Protein AF-A0A9D9VAK8-F1 (afdb_monomer_lite)

Radius of gyration: 21.89 Å; chains: 1; bounding box: 46×36×80 Å

Sequence (155 aa):
MSRNLLEEEAKRNQALAIEEEEAKQRRSVVSPNAGLDTLVQCNSPEEQNDIVLAYNNFFGGKPGYIIPTVNQDGSVSLSFPEKGDAEDFSEDQAKKGQRFMLIDEKTETVMAYSNGHGTLYHVDGSEFQKADTLKRSSISKNDFVLPEPRSKLGM

pLDDT: mean 83.43, std 15.15, range [36.09, 96.62]

Secondary structure (DSSP, 8-state):
--HHHHHHHHHHHHHHHHHHHHHHHHHT---TTTTEEEEEEESSHHHHHHHHHHHHHHHTTSTT----EE-TTSEEEEEE-STTHHHHHHHHHHHTT-EEEEEETTTTEEEEEEESSS--EETTSPBPPTT------S-BTTTPPPPPP------

Foldseek 3Di:
DCPVVVVVVVVVVVVVVVVVVVVVVVVPPPDVCAFFKKKKAAPDPVLLVVLQVLLCVLCPPPPPADRWDQDPVRIIIGTHRGACSVVVSQLVCLLVQGWIFIARPVVQATQWTHQRPNFIAGLVRHTDDSPDHGDGDPHHPVRRDRDHPPPPPDD

Structure (mmCIF, N/CA/C/O backbone):
data_AF-A0A9D9VAK8-F1
#
_entry.id   AF-A0A9D9VAK8-F1
#
loop_
_atom_site.group_PDB
_atom_site.id
_atom_site.type_symbol
_atom_site.label_atom_id
_atom_site.label_alt_id
_atom_site.label_comp_id
_atom_site.label_asym_id
_atom_site.label_entity_id
_atom_site.label_seq_id
_atom_site.pdbx_PDB_ins_code
_atom_site.Cartn_x
_atom_site.Cartn_y
_atom_site.Cartn_z
_atom_site.occupancy
_atom_site.B_iso_or_equiv
_atom_site.auth_seq_id
_atom_site.auth_comp_id
_atom_site.auth_asym_id
_atom_site.auth_atom_id
_atom_site.pdbx_PDB_model_num
ATOM 1 N N . MET A 1 1 ? -29.906 -18.480 55.968 1.00 55.97 1 MET A N 1
ATOM 2 C CA . MET A 1 1 ? -30.039 -17.598 54.787 1.00 55.97 1 MET A CA 1
ATO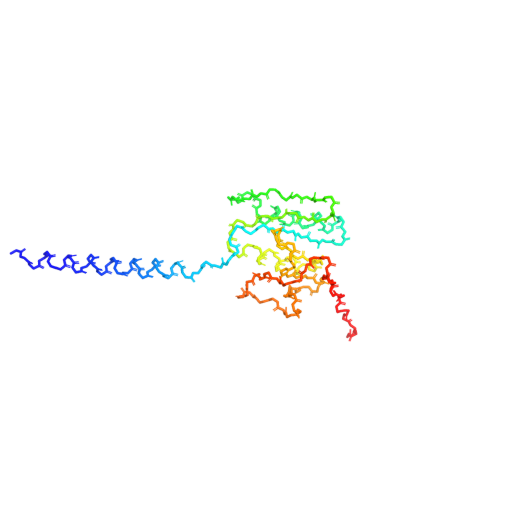M 3 C C . MET A 1 1 ? -28.734 -17.470 53.982 1.00 55.97 1 MET A C 1
ATOM 5 O O . MET A 1 1 ? -28.623 -16.572 53.166 1.00 55.97 1 MET A O 1
ATOM 9 N N . SER A 1 2 ? -27.767 -18.388 54.136 1.00 59.00 2 SER A N 1
ATOM 10 C CA . SER A 1 2 ? -26.397 -18.193 53.617 1.00 59.00 2 SER A CA 1
ATOM 11 C C . SER A 1 2 ? -26.055 -18.981 52.344 1.00 59.00 2 SER A C 1
ATOM 13 O O . SER A 1 2 ? -24.951 -18.846 51.837 1.00 59.00 2 SER A O 1
ATOM 15 N N . ARG A 1 3 ? -26.970 -19.814 51.822 1.00 56.19 3 ARG A N 1
ATOM 16 C CA . ARG A 1 3 ? -26.728 -20.595 50.591 1.00 56.19 3 ARG A CA 1
ATOM 17 C C . ARG A 1 3 ? -26.899 -19.769 49.311 1.00 56.19 3 ARG A C 1
ATOM 19 O O . ARG A 1 3 ? -26.106 -19.938 48.399 1.00 56.19 3 ARG A O 1
ATOM 26 N N . ASN A 1 4 ? -27.848 -18.829 49.284 1.00 59.47 4 ASN A N 1
ATOM 27 C CA . ASN A 1 4 ? -28.070 -17.972 48.110 1.00 59.47 4 ASN A CA 1
ATOM 28 C C . ASN A 1 4 ? -26.912 -16.997 47.852 1.00 59.47 4 ASN A C 1
ATOM 30 O O . ASN A 1 4 ? -26.611 -16.726 46.697 1.00 59.47 4 ASN A O 1
ATOM 34 N N . LEU A 1 5 ? -26.241 -16.510 48.905 1.00 60.38 5 LEU A N 1
ATOM 35 C CA . LEU A 1 5 ? -25.110 -15.588 48.747 1.00 60.38 5 LEU A CA 1
ATOM 36 C C . LEU A 1 5 ? -23.899 -16.270 48.093 1.00 60.38 5 LEU A C 1
ATOM 38 O O . LEU A 1 5 ? -23.299 -15.708 47.184 1.00 60.38 5 LEU A O 1
ATOM 42 N N . LEU A 1 6 ? -23.583 -17.501 48.516 1.00 65.88 6 LEU A N 1
ATOM 43 C CA . LEU A 1 6 ? -22.458 -18.258 47.958 1.00 65.88 6 LEU A CA 1
ATOM 44 C C . LEU A 1 6 ? -22.673 -18.609 46.479 1.00 65.88 6 LEU A C 1
ATOM 46 O O . LEU A 1 6 ? -21.725 -18.630 45.698 1.00 65.88 6 LEU A O 1
ATOM 50 N N . GLU A 1 7 ? -23.916 -18.897 46.095 1.00 69.50 7 GLU A N 1
ATOM 51 C CA . GLU A 1 7 ? -24.250 -19.250 44.715 1.00 69.50 7 GLU A CA 1
ATOM 52 C C . GLU A 1 7 ? -24.210 -18.031 43.778 1.00 69.50 7 GLU A C 1
ATOM 54 O O . GLU A 1 7 ? -23.815 -18.157 42.618 1.00 69.50 7 GLU A O 1
ATOM 59 N N . GLU A 1 8 ? -24.573 -16.843 44.274 1.00 71.00 8 GLU A N 1
ATOM 60 C CA . GLU A 1 8 ? -24.422 -15.591 43.524 1.00 71.00 8 GLU A CA 1
ATOM 61 C C . GLU A 1 8 ? -22.955 -15.173 43.361 1.00 71.00 8 GLU A C 1
ATOM 63 O O . GLU A 1 8 ? -22.568 -14.745 42.272 1.00 71.00 8 GLU A O 1
ATOM 68 N N . GLU A 1 9 ? -22.119 -15.333 44.392 1.00 76.12 9 GLU A N 1
ATOM 69 C CA . GLU A 1 9 ? -20.680 -15.050 44.282 1.00 76.12 9 GLU A CA 1
ATOM 70 C C . GLU A 1 9 ? -19.987 -15.989 43.291 1.00 76.12 9 GLU A C 1
ATOM 72 O O . GLU A 1 9 ? -19.176 -15.539 42.480 1.00 76.12 9 GLU A O 1
ATOM 77 N N . ALA A 1 10 ? -20.352 -17.274 43.282 1.00 75.44 10 ALA A N 1
ATOM 78 C CA . ALA A 1 10 ? -19.818 -18.229 42.315 1.00 75.44 10 ALA A CA 1
ATOM 79 C C . ALA A 1 10 ? -20.176 -17.842 40.869 1.00 75.44 10 ALA A C 1
ATOM 81 O O . ALA A 1 10 ? -19.307 -17.861 39.998 1.00 75.44 10 ALA A O 1
ATOM 82 N N . LYS A 1 11 ? -21.424 -17.420 40.618 1.00 77.62 11 LYS A N 1
ATOM 83 C CA . LYS A 1 11 ? -21.872 -16.974 39.286 1.00 77.62 11 LYS A CA 1
ATOM 84 C C . LYS A 1 11 ? -21.172 -15.689 38.842 1.00 77.62 11 LYS A C 1
ATOM 86 O O . LYS A 1 11 ? -20.787 -15.588 37.680 1.00 77.62 11 LYS A O 1
ATOM 91 N N . ARG A 1 12 ? -20.949 -14.735 39.754 1.00 73.12 12 ARG A N 1
ATOM 92 C CA . ARG A 1 12 ? -20.195 -13.504 39.454 1.00 73.12 12 ARG A CA 1
ATOM 93 C C . ARG A 1 12 ? -18.735 -13.786 39.125 1.00 73.12 12 ARG A C 1
ATOM 95 O O . ARG A 1 12 ? -18.234 -13.261 38.137 1.00 73.12 12 ARG A O 1
ATOM 102 N N . ASN A 1 13 ? -18.075 -14.645 39.897 1.00 73.62 13 ASN A N 1
ATOM 103 C CA . ASN A 1 13 ? -16.678 -15.002 39.648 1.00 73.62 13 ASN A CA 1
ATOM 104 C C . ASN A 1 13 ? -16.510 -15.770 38.330 1.00 73.62 13 ASN A C 1
ATOM 106 O O . ASN A 1 13 ? -15.518 -15.585 37.632 1.00 73.62 13 ASN A O 1
ATOM 110 N N . GLN A 1 14 ? -17.496 -16.588 37.958 1.00 72.88 14 GLN A N 1
ATOM 111 C CA . GLN A 1 14 ? -17.490 -17.303 36.684 1.00 72.88 14 GLN A CA 1
ATOM 112 C C . GLN A 1 14 ? -17.736 -16.362 35.493 1.00 72.88 14 GLN A C 1
ATOM 114 O O . GLN A 1 14 ? -17.060 -16.492 34.478 1.00 72.88 14 GLN A O 1
ATOM 119 N N . ALA A 1 15 ? -18.630 -15.375 35.627 1.00 74.50 15 ALA A N 1
ATOM 120 C CA . ALA A 1 15 ? -18.843 -14.343 34.608 1.00 74.50 15 ALA A CA 1
ATOM 121 C C . ALA A 1 15 ? -17.604 -13.451 34.410 1.00 74.50 15 ALA A C 1
ATOM 123 O O . ALA A 1 15 ? -17.218 -13.198 33.274 1.00 74.50 15 ALA A O 1
ATOM 124 N N . LEU A 1 16 ? -16.934 -13.057 35.499 1.00 74.44 16 LEU A N 1
ATOM 125 C CA . LEU A 1 16 ? -15.669 -12.313 35.452 1.00 74.44 16 LEU A CA 1
ATOM 126 C C . LEU A 1 16 ? -14.556 -13.107 34.757 1.00 74.44 16 LEU A C 1
ATOM 128 O O . LEU A 1 16 ? -13.811 -12.542 33.965 1.00 74.44 16 LEU A O 1
ATOM 132 N N . ALA A 1 17 ? -14.461 -14.415 35.010 1.00 75.31 17 ALA A N 1
ATOM 133 C CA . ALA A 1 17 ? -13.481 -15.271 34.344 1.00 75.31 17 ALA A CA 1
ATOM 134 C C . ALA A 1 17 ? -13.755 -15.414 32.836 1.00 75.31 17 ALA A C 1
ATOM 136 O O . ALA A 1 17 ? -12.810 -15.443 32.051 1.00 75.31 17 ALA A O 1
ATOM 137 N N . ILE A 1 18 ? -15.029 -15.463 32.431 1.00 74.81 18 ILE A N 1
ATOM 138 C CA . ILE A 1 18 ? -15.427 -15.503 31.016 1.00 74.81 18 ILE A CA 1
ATOM 139 C C . ILE A 1 18 ? -15.128 -14.160 30.337 1.00 74.81 18 ILE A C 1
ATOM 141 O O . ILE A 1 18 ? -14.523 -14.158 29.271 1.00 74.81 18 ILE A O 1
ATOM 145 N N . GLU A 1 19 ? -15.453 -13.023 30.962 1.00 69.81 19 GLU A N 1
ATOM 146 C CA . GLU A 1 19 ? -15.093 -11.701 30.425 1.00 69.81 19 GLU A CA 1
ATOM 147 C C . GLU A 1 19 ? -13.573 -11.501 30.337 1.00 69.81 19 GLU A C 1
ATOM 149 O O . GLU A 1 19 ? -13.088 -10.901 29.379 1.00 69.81 19 GLU A O 1
ATOM 154 N N . GLU A 1 20 ? -12.794 -12.007 31.298 1.00 71.19 20 GLU A N 1
ATOM 155 C CA . GLU A 1 20 ? -11.333 -11.896 31.267 1.00 71.19 20 GLU A CA 1
ATOM 156 C C . GLU A 1 20 ? -10.704 -12.793 30.184 1.00 71.19 20 GLU A C 1
ATOM 158 O O . GLU A 1 20 ? -9.763 -12.367 29.506 1.00 71.19 20 GLU A O 1
ATOM 163 N N . GLU A 1 21 ? -11.232 -14.004 29.973 1.00 67.38 21 GLU A N 1
ATOM 164 C CA . GLU A 1 21 ? -10.858 -14.887 28.859 1.00 67.38 21 GLU A CA 1
ATOM 165 C C . GLU A 1 21 ? -11.241 -14.274 27.505 1.00 67.38 21 GLU A C 1
ATOM 167 O O . GLU A 1 21 ? -10.392 -14.198 26.616 1.00 67.38 21 GLU A O 1
ATOM 172 N N . GLU A 1 22 ? -12.459 -13.743 27.355 1.00 63.72 22 GLU A N 1
ATOM 173 C CA . GLU A 1 22 ? -12.898 -13.056 26.134 1.00 63.72 22 GLU A CA 1
ATOM 174 C C . GLU A 1 22 ? -12.088 -11.776 25.878 1.00 63.72 22 GLU A C 1
ATOM 176 O O . GLU A 1 22 ? -11.732 -11.484 24.735 1.00 63.72 22 GLU A O 1
ATOM 181 N N . ALA A 1 23 ? -11.710 -11.028 26.919 1.00 59.00 23 ALA A N 1
ATOM 182 C CA . ALA A 1 23 ? -10.834 -9.863 26.799 1.00 59.00 23 ALA A CA 1
ATOM 183 C C . ALA A 1 23 ? -9.393 -10.249 26.420 1.00 59.00 23 ALA A C 1
ATOM 185 O O . ALA A 1 23 ? -8.739 -9.524 25.664 1.00 59.00 23 ALA A O 1
ATOM 186 N N . LYS A 1 24 ? -8.887 -11.398 26.890 1.00 57.34 24 LYS A N 1
ATOM 187 C CA . LYS A 1 24 ? -7.582 -11.957 26.490 1.00 57.34 24 LYS A CA 1
ATOM 188 C C . LYS A 1 24 ? -7.604 -12.507 25.059 1.00 57.34 24 LYS A C 1
ATOM 190 O O . LYS A 1 24 ? -6.646 -12.275 24.316 1.00 57.34 24 LYS A O 1
ATOM 195 N N . GLN A 1 25 ? -8.702 -13.134 24.634 1.00 53.19 25 GLN A N 1
ATOM 196 C CA . GLN A 1 25 ? -8.922 -13.559 23.245 1.00 53.19 25 GLN A CA 1
ATOM 197 C C . GLN A 1 25 ? -9.103 -12.365 22.295 1.00 53.19 25 GLN A C 1
ATOM 199 O O . GLN A 1 25 ? -8.543 -12.362 21.203 1.00 53.19 25 GLN A O 1
ATOM 204 N N . ARG A 1 26 ? -9.767 -11.284 22.725 1.00 52.19 26 ARG A N 1
ATOM 205 C CA . ARG A 1 26 ? -9.829 -10.017 21.968 1.00 52.19 26 ARG A CA 1
ATOM 206 C C . ARG A 1 26 ? -8.488 -9.279 21.917 1.00 52.19 26 ARG A C 1
ATOM 208 O O . ARG A 1 26 ? -8.205 -8.605 20.931 1.00 52.19 26 ARG A O 1
ATOM 215 N N . ARG A 1 27 ? -7.627 -9.424 22.932 1.00 47.22 27 ARG A N 1
ATOM 216 C CA . ARG A 1 27 ? -6.269 -8.841 22.942 1.00 47.22 27 ARG A CA 1
ATOM 217 C C . ARG A 1 27 ? -5.268 -9.554 22.030 1.00 47.22 27 ARG A C 1
ATOM 219 O O . ARG A 1 27 ? -4.217 -8.983 21.759 1.00 47.22 27 ARG A O 1
ATOM 226 N N . SER A 1 28 ? -5.569 -10.756 21.542 1.00 43.19 28 SER A N 1
ATOM 227 C CA . SER A 1 28 ? -4.628 -11.576 20.762 1.00 43.19 28 SER A CA 1
ATOM 228 C C . SER A 1 28 ? -4.848 -11.540 19.242 1.00 43.19 28 SER A C 1
ATOM 230 O O . SER A 1 28 ? -4.178 -12.270 18.517 1.00 43.19 28 SER A O 1
ATOM 232 N N . VAL A 1 29 ? -5.699 -10.643 18.723 1.00 44.59 29 VAL A N 1
ATOM 233 C CA . VAL A 1 29 ? -5.928 -10.498 17.268 1.00 44.59 29 VAL A CA 1
ATOM 234 C C . VAL A 1 29 ? -5.703 -9.062 16.781 1.00 44.59 29 VAL A C 1
ATOM 236 O O . VAL A 1 29 ? -6.333 -8.612 15.826 1.00 44.59 29 VAL A O 1
ATOM 239 N N . VAL A 1 30 ? -4.777 -8.317 17.384 1.00 42.12 30 VAL A N 1
ATOM 240 C CA . VAL A 1 30 ? -4.290 -7.066 16.780 1.00 42.12 30 VAL A CA 1
ATOM 241 C C . VAL A 1 30 ? -3.284 -7.456 15.692 1.00 42.12 30 VAL A C 1
ATOM 243 O O . VAL A 1 30 ? -2.132 -7.749 15.990 1.00 42.12 30 VAL A O 1
ATOM 246 N N . SER A 1 31 ? -3.716 -7.535 14.425 1.00 42.94 31 SER A N 1
ATOM 247 C CA . SER A 1 31 ? -2.735 -7.517 13.328 1.00 42.94 31 SER A CA 1
ATOM 248 C C . SER A 1 31 ? -2.040 -6.165 13.390 1.00 42.94 31 SER A C 1
ATOM 250 O O . SER A 1 31 ? -2.697 -5.167 13.693 1.00 42.94 31 SER A O 1
ATOM 252 N N . PRO A 1 32 ? -0.741 -6.121 13.087 1.00 52.41 32 PRO A N 1
ATOM 253 C CA . PRO A 1 32 ? 0.094 -4.936 13.267 1.00 52.41 32 PRO A CA 1
ATOM 254 C C . PRO A 1 32 ? -0.289 -3.715 12.404 1.00 52.41 32 PRO A C 1
ATOM 256 O O . PRO A 1 32 ? 0.389 -2.697 12.494 1.00 52.41 32 PRO A O 1
ATOM 259 N N . ASN A 1 33 ? -1.356 -3.795 11.601 1.00 54.94 33 ASN A N 1
ATOM 260 C CA . ASN A 1 33 ? -1.646 -2.893 10.483 1.00 54.94 33 ASN A CA 1
ATOM 261 C C . ASN A 1 33 ? -2.894 -2.009 10.691 1.00 54.94 33 ASN A C 1
ATOM 263 O O . ASN A 1 33 ? -3.412 -1.454 9.733 1.00 54.94 33 ASN A O 1
ATOM 267 N N . ALA A 1 34 ? -3.407 -1.880 11.920 1.00 62.91 34 ALA A N 1
ATOM 268 C CA . ALA A 1 34 ? -4.432 -0.874 12.223 1.00 62.91 34 ALA A CA 1
ATOM 269 C C . ALA A 1 34 ? -3.806 0.531 12.240 1.00 62.91 34 ALA A C 1
ATOM 271 O O . ALA A 1 34 ? -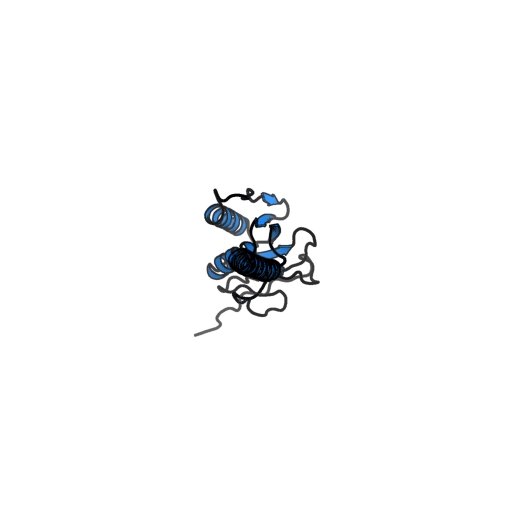2.791 0.725 12.915 1.00 62.91 34 ALA A O 1
ATOM 272 N N . GLY A 1 35 ? -4.406 1.503 11.544 1.00 73.75 35 GLY A N 1
ATOM 273 C CA . GLY A 1 35 ? -3.835 2.849 11.415 1.00 73.75 35 GLY A CA 1
ATOM 274 C C . GLY A 1 35 ? -2.545 2.854 10.592 1.00 73.75 35 GLY A C 1
ATOM 275 O O . GLY A 1 35 ? -1.529 3.399 11.034 1.00 73.75 35 GLY A O 1
ATOM 276 N N . LEU A 1 36 ? -2.555 2.159 9.451 1.00 84.75 36 LEU A N 1
ATOM 277 C CA . LEU A 1 36 ? -1.393 2.023 8.580 1.00 84.75 36 LEU A CA 1
ATOM 278 C C . LEU A 1 36 ? -1.387 3.125 7.519 1.00 84.75 36 LEU A C 1
ATOM 280 O O . LEU A 1 36 ? -2.250 3.158 6.644 1.00 84.75 36 LEU A O 1
ATOM 284 N N . ASP A 1 37 ? -0.363 3.971 7.570 1.00 91.94 37 ASP A N 1
ATOM 285 C CA . ASP A 1 37 ? -0.089 4.957 6.531 1.00 91.94 37 ASP A CA 1
ATOM 286 C C . ASP A 1 37 ? 0.855 4.363 5.482 1.00 91.94 37 ASP A C 1
ATOM 288 O O . ASP A 1 37 ? 1.883 3.746 5.800 1.00 91.94 37 ASP A O 1
ATOM 292 N N . THR A 1 38 ? 0.486 4.518 4.217 1.00 94.06 38 THR A N 1
ATOM 293 C CA . THR A 1 38 ? 1.168 3.886 3.089 1.00 94.06 38 THR A CA 1
ATOM 294 C C . THR A 1 38 ? 1.387 4.864 1.953 1.00 94.06 38 THR A C 1
ATOM 296 O O . THR A 1 38 ? 0.608 5.795 1.754 1.00 94.06 38 THR A O 1
ATOM 299 N N . LEU A 1 39 ? 2.422 4.592 1.167 1.00 95.44 39 LEU A N 1
ATOM 300 C CA . LEU A 1 39 ? 2.624 5.190 -0.142 1.00 95.44 39 LEU A CA 1
ATOM 301 C C . LEU A 1 39 ? 2.330 4.132 -1.204 1.00 95.44 39 LEU A C 1
ATOM 303 O O . LEU A 1 39 ? 2.860 3.020 -1.153 1.00 95.44 39 LEU A O 1
ATOM 307 N N . VAL A 1 40 ? 1.510 4.480 -2.187 1.00 95.44 40 VAL A N 1
ATOM 308 C CA . VAL A 1 40 ? 1.281 3.659 -3.375 1.00 95.44 40 VAL A CA 1
ATOM 309 C C . VAL A 1 40 ? 2.029 4.281 -4.540 1.00 95.44 40 VAL A C 1
ATOM 311 O O . VAL A 1 40 ? 1.696 5.377 -4.988 1.00 95.44 40 VAL A O 1
ATOM 314 N N . GLN A 1 41 ? 3.041 3.581 -5.044 1.00 94.88 41 GLN A N 1
ATOM 315 C CA . GLN A 1 41 ? 3.752 3.997 -6.248 1.00 94.88 41 GLN A CA 1
ATOM 316 C C . GLN A 1 41 ? 3.110 3.343 -7.471 1.00 94.88 41 GLN A C 1
ATOM 318 O O . GLN A 1 41 ? 3.066 2.114 -7.569 1.00 94.88 41 GLN A O 1
ATOM 323 N N . CYS A 1 42 ? 2.662 4.174 -8.410 1.00 91.44 42 CYS A N 1
ATOM 324 C CA . CYS A 1 42 ? 2.139 3.761 -9.715 1.00 91.44 42 CYS A CA 1
ATOM 325 C C . CYS A 1 42 ? 3.101 4.196 -10.834 1.00 91.44 42 CYS A C 1
ATOM 327 O O . CYS A 1 42 ? 4.011 4.997 -10.590 1.00 91.44 42 CYS A O 1
ATOM 329 N N . ASN A 1 43 ? 2.901 3.701 -12.059 1.00 87.31 43 ASN A N 1
ATOM 330 C CA . ASN A 1 43 ? 3.766 4.034 -13.199 1.00 87.31 43 ASN A CA 1
ATOM 331 C C . ASN A 1 43 ? 3.282 5.263 -13.974 1.00 87.31 43 ASN A C 1
ATOM 333 O O . ASN A 1 43 ? 4.063 5.867 -14.710 1.00 87.31 43 ASN A O 1
ATOM 337 N N . SER A 1 44 ? 2.008 5.634 -13.831 1.00 89.31 44 SER A N 1
ATOM 338 C CA . SER A 1 44 ? 1.407 6.749 -14.562 1.00 89.31 44 SER A CA 1
ATOM 339 C C . SER A 1 44 ? 0.442 7.587 -13.710 1.00 89.31 44 SER A C 1
ATOM 341 O O . SER A 1 44 ? -0.138 7.079 -12.749 1.00 89.31 44 SER A O 1
ATOM 343 N N . PRO A 1 45 ? 0.207 8.862 -14.076 1.00 90.50 45 PRO A N 1
ATOM 344 C CA . PRO A 1 45 ? -0.812 9.699 -13.436 1.00 90.50 45 PRO A CA 1
ATOM 345 C C . PRO A 1 45 ? -2.245 9.165 -13.573 1.00 90.50 45 PRO A C 1
ATOM 347 O O . PRO A 1 45 ? -3.090 9.443 -12.727 1.00 90.50 45 PRO A O 1
ATOM 350 N N . GLU A 1 46 ? -2.539 8.411 -14.636 1.00 92.00 46 GLU A N 1
ATOM 351 C CA . GLU A 1 46 ? -3.851 7.784 -14.837 1.00 92.00 46 GLU A CA 1
ATOM 352 C C . GLU A 1 46 ? -4.092 6.699 -13.782 1.00 92.00 46 GLU A C 1
ATOM 354 O O . GLU A 1 46 ? -5.096 6.750 -13.076 1.00 92.00 46 GLU A O 1
ATOM 359 N N . GLU A 1 47 ? -3.116 5.809 -13.573 1.00 90.44 47 GLU A N 1
ATOM 360 C CA . GLU A 1 47 ? -3.162 4.796 -12.509 1.00 90.44 47 GLU A CA 1
ATOM 361 C C . GLU A 1 47 ? -3.228 5.435 -11.110 1.00 90.44 47 GLU A C 1
ATOM 363 O O . GLU A 1 47 ? -3.963 4.960 -10.246 1.00 90.44 47 GLU A O 1
ATOM 368 N N . GLN A 1 48 ? -2.513 6.545 -10.876 1.00 93.25 48 GLN A N 1
ATOM 369 C CA . GLN A 1 48 ? -2.611 7.289 -9.610 1.00 93.25 48 GLN A CA 1
ATOM 370 C C . GLN A 1 48 ? -4.047 7.764 -9.357 1.00 93.25 48 GLN A C 1
ATOM 372 O O . GLN A 1 48 ? -4.581 7.572 -8.264 1.00 93.25 48 GLN A O 1
ATOM 377 N N . ASN A 1 49 ? -4.686 8.360 -10.368 1.00 94.12 49 ASN A N 1
ATOM 378 C CA . ASN A 1 49 ? -6.071 8.810 -10.266 1.00 94.12 49 ASN A CA 1
A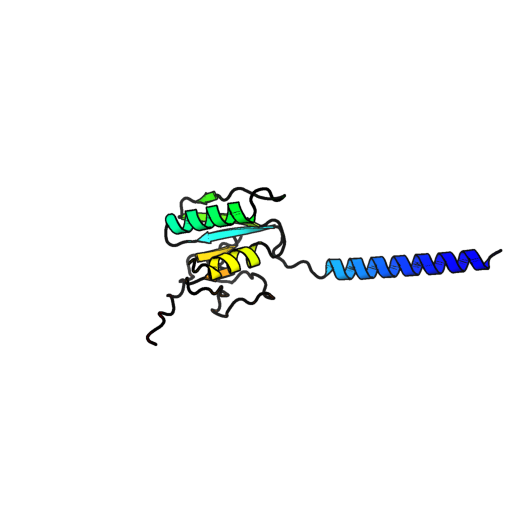TOM 379 C C . ASN A 1 49 ? -7.030 7.638 -10.041 1.00 94.12 49 ASN A C 1
ATOM 381 O O . ASN A 1 49 ? -7.931 7.755 -9.211 1.00 94.12 49 ASN A O 1
ATOM 385 N N . ASP A 1 50 ? -6.821 6.510 -10.718 1.00 93.94 50 ASP A N 1
ATOM 386 C CA . ASP A 1 50 ? -7.627 5.304 -10.527 1.00 93.94 50 ASP A CA 1
ATOM 387 C C . ASP A 1 50 ? -7.534 4.782 -9.089 1.00 93.94 50 ASP A C 1
ATOM 389 O O . ASP A 1 50 ? -8.563 4.471 -8.485 1.00 93.94 50 ASP A O 1
ATOM 393 N N . ILE A 1 51 ? -6.332 4.751 -8.503 1.00 94.75 51 ILE A N 1
ATOM 394 C CA . ILE A 1 51 ? -6.127 4.365 -7.100 1.00 94.75 51 ILE A CA 1
ATOM 395 C C . ILE A 1 51 ? -6.820 5.345 -6.151 1.00 94.75 51 ILE A C 1
ATOM 397 O O . ILE A 1 51 ? -7.520 4.908 -5.237 1.00 94.75 51 ILE A O 1
ATOM 401 N N . VAL A 1 52 ? -6.682 6.657 -6.372 1.00 95.56 52 VAL A N 1
ATOM 402 C CA . VAL A 1 52 ? -7.355 7.681 -5.553 1.00 95.56 52 VAL A CA 1
ATOM 403 C C . VAL A 1 52 ? -8.873 7.525 -5.632 1.00 95.56 52 VAL A C 1
ATOM 405 O O . VAL A 1 52 ? -9.552 7.524 -4.606 1.00 95.56 52 VAL A O 1
ATOM 408 N N . LEU A 1 53 ? -9.427 7.352 -6.833 1.00 95.62 53 LEU A N 1
ATOM 409 C CA . LEU A 1 53 ? -10.859 7.145 -7.034 1.00 95.62 53 LEU A CA 1
ATOM 410 C C . LEU A 1 53 ? -11.334 5.847 -6.379 1.00 95.62 53 LEU A C 1
ATOM 412 O O . LEU A 1 53 ? -12.354 5.849 -5.690 1.00 95.62 53 LEU A O 1
ATOM 416 N N . ALA A 1 54 ? -10.598 4.750 -6.554 1.00 94.75 54 ALA A N 1
ATOM 417 C CA . ALA A 1 54 ? -10.915 3.473 -5.929 1.00 94.75 54 ALA A CA 1
ATOM 418 C C . ALA A 1 54 ? -10.912 3.589 -4.402 1.00 94.75 54 ALA A C 1
ATOM 420 O O . ALA A 1 54 ? -11.850 3.125 -3.756 1.00 94.75 54 ALA A O 1
ATOM 421 N N . TYR A 1 55 ? -9.912 4.261 -3.832 1.00 94.75 55 TYR A N 1
ATOM 422 C CA . TYR A 1 55 ? -9.806 4.481 -2.396 1.00 94.75 55 TYR A CA 1
ATOM 423 C C . TYR A 1 55 ? -10.971 5.320 -1.861 1.00 94.75 55 TYR A C 1
ATOM 425 O O . TYR A 1 55 ? -11.633 4.933 -0.896 1.00 94.75 55 TYR A O 1
ATOM 433 N N . ASN A 1 56 ? -11.290 6.425 -2.538 1.00 94.38 56 ASN A N 1
ATOM 434 C CA . ASN A 1 56 ? -12.419 7.285 -2.185 1.00 94.38 56 ASN A CA 1
ATOM 435 C C . ASN A 1 56 ? -13.751 6.532 -2.268 1.00 94.38 56 ASN A C 1
ATOM 437 O O . ASN A 1 56 ? -14.624 6.739 -1.435 1.00 94.38 56 ASN A O 1
AT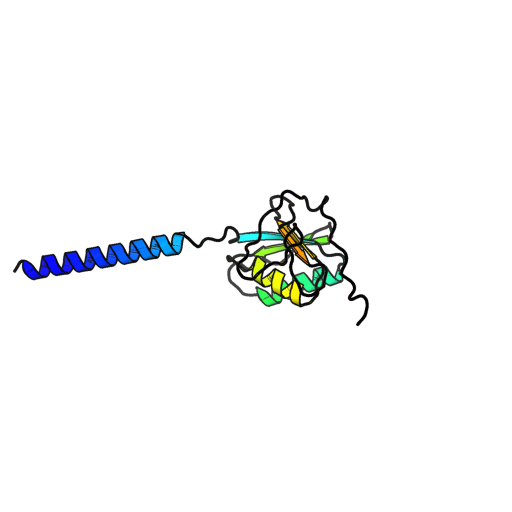OM 441 N N . ASN A 1 57 ? -13.912 5.629 -3.233 1.00 94.06 57 ASN A N 1
ATOM 442 C CA . ASN A 1 57 ? -15.111 4.800 -3.339 1.00 94.06 57 ASN A CA 1
ATOM 443 C C . ASN A 1 57 ? -15.181 3.731 -2.238 1.00 94.06 57 ASN A C 1
ATOM 445 O O . ASN A 1 57 ? -16.271 3.394 -1.781 1.00 94.06 57 ASN A O 1
ATOM 449 N N . PHE A 1 58 ? -14.037 3.192 -1.812 1.00 90.44 58 PHE A N 1
ATOM 450 C CA . PHE A 1 58 ? -13.973 2.115 -0.824 1.00 90.44 58 PHE A CA 1
ATOM 451 C C . PHE A 1 58 ? -14.130 2.622 0.619 1.00 90.44 58 PHE A C 1
ATOM 453 O O . PHE A 1 58 ? -14.749 1.956 1.457 1.00 90.44 58 PHE A O 1
ATOM 460 N N . PHE A 1 59 ? -13.581 3.802 0.913 1.00 89.19 59 PHE A N 1
ATOM 461 C CA . PHE A 1 59 ? -13.521 4.367 2.265 1.00 89.19 59 PHE A CA 1
ATOM 462 C C . PHE A 1 59 ? -14.256 5.698 2.427 1.00 89.19 59 PHE A C 1
ATOM 464 O O . PHE A 1 59 ? -14.469 6.133 3.558 1.00 89.19 59 PHE A O 1
ATOM 471 N N . GLY A 1 60 ? -14.682 6.343 1.341 1.00 88.31 60 GLY A N 1
ATOM 472 C CA . GLY A 1 60 ? -15.372 7.628 1.388 1.00 88.31 60 GLY A CA 1
ATOM 473 C C . GLY A 1 60 ? -16.603 7.579 2.287 1.00 88.31 60 GLY A C 1
ATOM 474 O O . GLY A 1 60 ? -17.505 6.764 2.107 1.00 88.31 60 GLY A O 1
ATOM 475 N N . GLY A 1 61 ? -16.625 8.458 3.288 1.00 82.88 61 GLY A N 1
ATOM 476 C CA . GLY A 1 61 ? -17.710 8.535 4.267 1.00 82.88 61 GLY A CA 1
ATOM 477 C C . GLY A 1 61 ? -17.604 7.556 5.441 1.00 82.88 61 GLY A C 1
ATOM 478 O O . GLY A 1 61 ? -18.452 7.614 6.331 1.00 82.88 61 GLY A O 1
ATOM 479 N N . LYS A 1 62 ? -16.576 6.697 5.499 1.00 84.25 62 LYS A N 1
ATOM 480 C CA . LYS A 1 62 ? -16.291 5.885 6.690 1.00 84.25 62 LYS A CA 1
ATOM 481 C C . LYS A 1 62 ? -15.608 6.726 7.785 1.00 84.25 62 LYS A C 1
ATOM 483 O O . LYS A 1 62 ? -14.853 7.652 7.472 1.00 84.25 62 LYS A O 1
ATOM 488 N N . PRO A 1 63 ? -15.834 6.420 9.076 1.00 80.25 63 PRO A N 1
ATOM 489 C CA . PRO A 1 63 ? -15.073 7.022 10.168 1.00 80.25 63 PRO A CA 1
ATOM 490 C C . PRO A 1 63 ? -13.568 6.779 9.998 1.00 80.25 63 PRO A C 1
ATOM 492 O O . PRO A 1 63 ? -13.155 5.675 9.668 1.00 80.25 63 PRO A O 1
ATOM 495 N N . GLY A 1 64 ? -12.750 7.808 10.225 1.00 80.88 64 GLY A N 1
ATOM 496 C CA . GLY A 1 64 ? -11.293 7.703 10.075 1.00 80.88 64 GLY A CA 1
ATOM 497 C C . GLY A 1 64 ? -10.781 7.812 8.635 1.00 80.88 64 GLY A C 1
ATOM 498 O O . GLY A 1 64 ? -9.576 7.740 8.431 1.00 80.88 64 GLY A O 1
ATOM 499 N N . TYR A 1 65 ? -11.656 8.035 7.649 1.00 86.06 65 TYR A N 1
ATOM 500 C CA . TYR A 1 65 ? -11.239 8.328 6.280 1.00 86.06 65 TYR A CA 1
ATOM 501 C C . TYR A 1 65 ? -10.428 9.629 6.203 1.00 86.06 65 TYR A C 1
ATOM 503 O O . TYR A 1 65 ? -10.869 10.690 6.656 1.00 86.06 65 TYR A O 1
ATOM 511 N N . ILE A 1 66 ? -9.266 9.539 5.560 1.00 89.00 66 ILE A N 1
ATOM 512 C CA . ILE A 1 66 ? -8.403 10.665 5.208 1.00 89.00 66 ILE A CA 1
ATOM 513 C C . ILE A 1 66 ? -8.323 10.730 3.686 1.00 89.00 66 ILE A C 1
ATOM 515 O O . ILE A 1 66 ? -8.177 9.706 3.020 1.00 89.00 66 ILE A O 1
ATOM 519 N N . ILE A 1 67 ? -8.437 11.941 3.140 1.00 90.38 67 ILE A N 1
ATOM 520 C CA . ILE A 1 67 ? -8.370 12.173 1.697 1.00 90.38 67 ILE A CA 1
ATOM 521 C C . ILE A 1 67 ? -6.964 11.794 1.192 1.00 90.38 67 ILE A C 1
ATOM 523 O O . ILE A 1 67 ? -5.984 12.323 1.727 1.00 90.38 67 ILE A O 1
ATOM 527 N N . PRO A 1 68 ? -6.850 10.933 0.162 1.00 93.19 68 PRO A N 1
ATOM 528 C CA . PRO A 1 68 ? -5.579 10.617 -0.477 1.00 93.19 68 PRO A CA 1
ATOM 529 C C . PRO A 1 68 ? -4.845 11.857 -0.966 1.00 93.19 68 PRO A C 1
ATOM 531 O O . PRO A 1 68 ? -5.459 12.783 -1.500 1.00 93.19 68 PRO A O 1
ATOM 534 N N . THR A 1 69 ? -3.523 11.847 -0.849 1.00 93.50 69 THR A N 1
ATOM 535 C CA . THR A 1 69 ? -2.675 12.925 -1.371 1.00 93.50 69 THR A CA 1
ATOM 536 C C . THR A 1 69 ? -1.753 12.375 -2.446 1.00 93.50 69 THR A C 1
ATOM 538 O O . THR A 1 69 ? -1.067 11.386 -2.220 1.00 93.50 69 THR A O 1
ATOM 541 N N . VAL A 1 70 ? -1.733 13.012 -3.617 1.00 93.50 70 VAL A N 1
ATOM 542 C CA . VAL A 1 70 ? -0.746 12.713 -4.661 1.00 93.50 70 VAL A CA 1
ATOM 543 C C . VAL A 1 70 ? 0.493 13.564 -4.401 1.00 93.50 70 VAL A C 1
ATOM 545 O O . VAL A 1 70 ? 0.418 14.795 -4.367 1.00 93.50 70 VAL A O 1
ATOM 548 N N . ASN A 1 71 ? 1.623 12.905 -4.191 1.00 92.25 71 ASN A N 1
ATOM 549 C CA . ASN A 1 71 ? 2.898 13.530 -3.882 1.00 92.25 71 ASN A CA 1
ATOM 550 C C . ASN A 1 71 ? 3.622 13.990 -5.154 1.00 92.25 71 ASN A C 1
ATOM 552 O O . ASN A 1 71 ? 3.315 13.575 -6.272 1.00 92.25 71 ASN A O 1
ATOM 556 N N . GLN A 1 72 ? 4.631 14.848 -4.984 1.00 89.12 72 GLN A N 1
ATOM 557 C CA . GLN A 1 72 ? 5.423 15.379 -6.102 1.00 89.12 72 GLN A CA 1
ATOM 558 C C . GLN A 1 72 ? 6.234 14.302 -6.840 1.00 89.12 72 GLN A C 1
ATOM 560 O O . GLN A 1 72 ? 6.561 14.487 -8.009 1.00 89.12 72 GLN A O 1
ATOM 565 N N . ASP A 1 73 ? 6.547 13.189 -6.173 1.00 86.75 73 ASP A N 1
ATOM 566 C CA . ASP A 1 73 ? 7.227 12.028 -6.757 1.00 86.75 73 ASP A CA 1
ATOM 567 C C . ASP A 1 73 ? 6.269 11.084 -7.512 1.00 86.75 73 ASP A C 1
ATOM 569 O O . ASP A 1 73 ? 6.694 10.063 -8.053 1.00 86.75 73 ASP A O 1
ATOM 573 N N . GLY A 1 74 ? 4.976 11.422 -7.577 1.00 87.81 74 GLY A N 1
ATOM 574 C CA . GLY A 1 74 ? 3.948 10.599 -8.209 1.00 87.81 74 GLY A CA 1
ATOM 575 C C . GLY A 1 74 ? 3.488 9.413 -7.357 1.00 87.81 74 GLY A C 1
ATOM 576 O O . GLY A 1 74 ? 2.756 8.557 -7.855 1.00 87.81 74 GLY A O 1
ATOM 577 N N . SER A 1 75 ? 3.898 9.330 -6.090 1.00 93.50 75 SER A N 1
ATOM 578 C CA . SER A 1 75 ? 3.296 8.392 -5.141 1.00 93.50 75 SER A CA 1
ATOM 579 C C . SER A 1 75 ? 1.961 8.926 -4.610 1.00 93.50 75 SER A C 1
ATOM 581 O O . SER A 1 75 ? 1.713 10.133 -4.599 1.00 93.50 75 SER A O 1
ATOM 583 N N . VAL A 1 76 ? 1.087 8.028 -4.162 1.00 96.31 76 VAL A N 1
ATOM 584 C CA . VAL A 1 76 ? -0.189 8.372 -3.524 1.00 96.31 76 VAL A CA 1
ATOM 585 C C . VAL A 1 76 ? -0.135 7.977 -2.052 1.00 96.31 76 VAL A C 1
ATOM 587 O O . VAL A 1 76 ? -0.007 6.795 -1.744 1.00 96.31 76 VAL A O 1
ATOM 590 N N . SER A 1 77 ? -0.252 8.943 -1.142 1.00 95.62 77 SER A N 1
ATOM 591 C CA . SER A 1 77 ? -0.382 8.689 0.296 1.00 95.62 77 SER A CA 1
ATOM 592 C C . SER A 1 77 ? -1.809 8.258 0.636 1.00 95.62 77 SER A C 1
ATOM 594 O O . SER A 1 77 ? -2.760 8.999 0.366 1.00 95.62 77 SER A O 1
ATOM 596 N N . LEU A 1 78 ? -1.950 7.081 1.250 1.00 95.12 78 LEU A N 1
ATOM 597 C CA . LEU A 1 78 ? -3.209 6.493 1.724 1.00 95.12 78 LEU A CA 1
ATOM 598 C C . LEU A 1 78 ? -3.091 6.133 3.211 1.00 95.12 78 LEU A C 1
ATOM 600 O O . LEU A 1 78 ? -2.050 5.630 3.631 1.00 95.12 78 LEU A O 1
ATOM 604 N N . SER A 1 79 ? -4.157 6.333 3.993 1.00 92.75 79 SER A N 1
ATOM 605 C CA . SER A 1 79 ? -4.167 6.070 5.443 1.00 92.75 79 SER A CA 1
ATOM 606 C C . SER A 1 79 ? -5.321 5.157 5.840 1.00 92.75 79 SER A C 1
ATOM 608 O O . SER A 1 79 ? -6.481 5.566 5.839 1.00 92.75 79 SER A O 1
ATOM 610 N N . PHE A 1 80 ? -5.000 3.915 6.186 1.00 90.81 80 PHE A N 1
ATOM 611 C CA . PHE A 1 80 ? -5.976 2.866 6.454 1.00 90.81 80 PHE A CA 1
ATOM 612 C C . PHE A 1 80 ? -6.328 2.811 7.950 1.00 90.81 80 PHE A C 1
ATOM 614 O O . PHE A 1 80 ? -5.474 2.440 8.765 1.00 90.81 80 PHE A O 1
ATOM 621 N N . PRO A 1 81 ? -7.562 3.181 8.342 1.00 81.00 81 PRO A N 1
ATOM 622 C CA . PRO A 1 81 ? -7.919 3.347 9.747 1.00 81.00 81 PRO A CA 1
ATOM 623 C C . PRO A 1 81 ? -8.073 2.011 10.474 1.00 81.00 81 PRO A C 1
ATOM 625 O O . PRO A 1 81 ? -7.686 1.905 11.642 1.00 81.00 81 PRO A O 1
ATOM 628 N N . GLU A 1 82 ? -8.611 0.986 9.808 1.00 85.44 82 GLU A N 1
ATOM 629 C CA . GLU A 1 82 ? -8.865 -0.307 10.425 1.00 85.44 82 GLU A CA 1
ATOM 630 C C . GLU A 1 82 ? -7.861 -1.371 9.991 1.00 85.44 82 GLU A C 1
ATOM 632 O O . GLU A 1 82 ? -7.205 -1.331 8.950 1.00 85.44 82 GLU A O 1
ATOM 637 N N . LYS A 1 83 ? -7.735 -2.369 10.856 1.00 83.81 83 LYS A N 1
ATOM 638 C CA . LYS A 1 83 ? -6.924 -3.548 10.606 1.00 83.81 83 LYS A CA 1
ATOM 639 C C . LYS A 1 83 ? -7.492 -4.328 9.414 1.00 83.81 83 LYS A C 1
ATOM 641 O O . LYS A 1 83 ? -8.634 -4.768 9.486 1.00 83.81 83 LYS A O 1
ATOM 646 N N . GLY A 1 84 ? -6.662 -4.627 8.417 1.00 86.88 84 GLY A N 1
ATOM 647 C CA . GLY A 1 84 ? -7.072 -5.412 7.246 1.00 86.88 84 GLY A CA 1
ATOM 648 C C . GLY A 1 84 ? -7.529 -4.555 6.067 1.00 86.88 84 GLY A C 1
ATOM 649 O O . GLY A 1 84 ? -7.571 -5.053 4.949 1.00 86.88 84 GLY A O 1
ATOM 650 N N . ASP A 1 85 ? -7.809 -3.266 6.287 1.00 90.69 85 ASP A N 1
ATOM 651 C CA . ASP A 1 85 ? -8.257 -2.359 5.228 1.00 90.69 85 ASP A CA 1
ATOM 652 C C . ASP A 1 85 ? -7.218 -2.234 4.105 1.00 90.69 85 ASP A C 1
ATOM 654 O O . ASP A 1 85 ? -7.571 -2.230 2.926 1.00 90.69 85 ASP A O 1
ATOM 658 N N . ALA A 1 86 ? -5.935 -2.150 4.469 1.00 92.38 86 ALA A N 1
ATOM 659 C CA . ALA A 1 86 ? -4.838 -2.043 3.514 1.00 92.38 86 ALA A CA 1
ATOM 660 C C . ALA A 1 86 ? -4.691 -3.319 2.673 1.00 92.38 86 ALA A C 1
ATOM 662 O O . ALA A 1 86 ? -4.525 -3.235 1.454 1.00 92.38 86 ALA A O 1
ATOM 663 N N . GLU A 1 87 ? -4.769 -4.491 3.311 1.00 93.31 87 GLU A N 1
ATOM 664 C CA . GLU A 1 87 ? -4.773 -5.798 2.654 1.00 93.31 87 GLU A CA 1
ATOM 665 C C . GLU A 1 87 ? -5.949 -5.924 1.679 1.00 93.31 87 GLU A C 1
ATOM 667 O O . GLU A 1 87 ? -5.737 -6.158 0.489 1.00 93.31 87 GLU A O 1
ATOM 672 N N . ASP A 1 88 ? -7.174 -5.705 2.164 1.00 92.75 88 ASP A N 1
ATOM 673 C CA . ASP A 1 88 ? -8.401 -5.867 1.381 1.00 92.75 88 ASP A CA 1
ATOM 674 C C . ASP A 1 88 ? -8.433 -4.906 0.186 1.00 92.75 88 ASP A C 1
ATOM 676 O O . ASP A 1 88 ? -8.754 -5.307 -0.938 1.00 92.75 88 ASP A O 1
ATOM 680 N N . PHE A 1 89 ? -8.056 -3.642 0.405 1.00 94.56 89 PHE A N 1
ATOM 681 C CA . PHE A 1 89 ? -7.978 -2.647 -0.659 1.00 94.56 89 PHE A CA 1
ATOM 682 C C . PHE A 1 89 ? -6.933 -3.023 -1.714 1.00 94.56 89 PHE A C 1
ATOM 684 O O . PHE A 1 89 ? -7.222 -2.979 -2.912 1.00 94.56 89 PHE A O 1
ATOM 691 N N . SER A 1 90 ? -5.731 -3.413 -1.282 1.00 94.69 90 SER A N 1
ATOM 692 C CA . SER A 1 90 ? -4.630 -3.757 -2.189 1.00 94.69 90 SER A CA 1
ATOM 693 C C . SER A 1 90 ? -4.931 -5.026 -2.981 1.00 94.69 90 SER A C 1
ATOM 695 O O . SER A 1 90 ? -4.662 -5.082 -4.180 1.00 94.69 90 SER A O 1
ATOM 697 N N . GLU A 1 91 ? -5.538 -6.034 -2.352 1.00 94.94 91 GLU A N 1
ATOM 698 C CA . GLU A 1 91 ? -6.021 -7.225 -3.045 1.00 94.94 91 GLU A CA 1
ATOM 699 C C . GLU A 1 91 ? -7.088 -6.890 -4.096 1.00 94.94 91 GLU A C 1
ATOM 701 O O . GLU A 1 91 ? -7.046 -7.437 -5.199 1.00 94.94 91 GLU A O 1
ATOM 706 N N . AS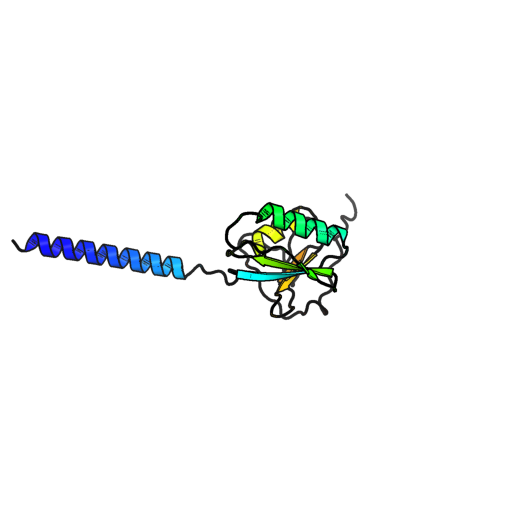P A 1 92 ? -8.048 -6.014 -3.781 1.00 95.19 92 ASP A N 1
ATOM 707 C CA . ASP A 1 92 ? -9.077 -5.579 -4.736 1.00 95.19 92 ASP A CA 1
ATOM 708 C C . ASP A 1 92 ? -8.461 -4.849 -5.939 1.00 95.19 92 ASP A C 1
ATOM 710 O O . ASP A 1 92 ? -8.802 -5.153 -7.085 1.00 95.19 92 ASP A O 1
ATOM 714 N N . GLN A 1 93 ? -7.500 -3.948 -5.706 1.00 95.38 93 GLN A N 1
ATOM 715 C CA . GLN A 1 93 ? -6.810 -3.253 -6.798 1.00 95.38 93 GLN A CA 1
ATOM 716 C C . GLN A 1 93 ? -5.969 -4.216 -7.637 1.00 95.38 93 GLN A C 1
ATOM 718 O O . GLN A 1 93 ? -6.009 -4.163 -8.869 1.00 95.38 93 GLN A O 1
ATOM 723 N N . ALA A 1 94 ? -5.272 -5.156 -6.998 1.00 94.50 94 ALA A N 1
ATOM 724 C CA . ALA A 1 94 ? -4.515 -6.178 -7.705 1.00 94.50 94 ALA A CA 1
ATOM 725 C C . ALA A 1 94 ? -5.425 -7.026 -8.604 1.00 94.50 94 ALA A C 1
ATOM 727 O O . ALA A 1 94 ? -5.101 -7.214 -9.776 1.00 94.50 94 ALA A O 1
ATOM 728 N N . LYS A 1 95 ? -6.597 -7.461 -8.109 1.00 93.81 95 LYS A N 1
ATOM 729 C CA . LYS A 1 95 ? -7.614 -8.224 -8.869 1.00 93.81 95 LYS A CA 1
ATOM 730 C C . LYS A 1 95 ? -8.162 -7.459 -10.073 1.00 93.81 95 LYS A C 1
ATOM 732 O O . LYS A 1 95 ? -8.523 -8.078 -11.073 1.00 93.81 95 LYS A O 1
ATOM 737 N N . LYS A 1 96 ? -8.182 -6.127 -10.007 1.00 92.81 96 LYS A N 1
ATOM 738 C CA . LYS A 1 96 ? -8.533 -5.239 -11.128 1.00 92.81 96 LYS A CA 1
ATOM 739 C C . LYS A 1 96 ? -7.410 -5.079 -12.158 1.00 92.81 96 LYS A C 1
ATOM 741 O O . LYS A 1 96 ? -7.603 -4.385 -13.150 1.00 92.81 96 LYS A O 1
ATOM 746 N N . GLY A 1 97 ? -6.264 -5.730 -11.954 1.00 91.69 97 GLY A N 1
ATOM 747 C CA . GLY A 1 97 ? -5.119 -5.671 -12.861 1.00 91.69 97 GLY A CA 1
ATOM 748 C C . GLY A 1 97 ? -4.280 -4.406 -12.704 1.00 91.69 97 GLY A C 1
ATOM 749 O O . GLY A 1 97 ? -3.479 -4.107 -13.584 1.00 91.69 97 GLY A O 1
ATOM 750 N N . GLN A 1 98 ? -4.440 -3.668 -11.602 1.00 92.56 98 GLN A N 1
ATOM 751 C CA . GLN A 1 98 ? -3.633 -2.479 -11.342 1.00 92.56 98 GLN A CA 1
ATOM 752 C C . GLN A 1 98 ? -2.184 -2.873 -11.040 1.00 92.56 98 GLN A C 1
ATOM 754 O O . GLN A 1 98 ? -1.929 -3.817 -10.287 1.00 92.56 98 GLN A O 1
ATOM 759 N N . ARG A 1 99 ? -1.228 -2.142 -11.622 1.00 93.62 99 ARG A N 1
ATOM 760 C CA . ARG A 1 99 ? 0.208 -2.330 -11.388 1.00 93.62 99 ARG A CA 1
ATOM 761 C C . ARG A 1 99 ? 0.698 -1.270 -10.406 1.00 93.62 99 ARG A C 1
ATOM 763 O O . ARG A 1 99 ? 0.678 -0.085 -10.717 1.00 93.62 99 ARG A O 1
ATOM 770 N N . PHE A 1 100 ? 1.159 -1.690 -9.232 1.00 95.25 100 PHE A N 1
ATOM 771 C CA . PHE A 1 100 ? 1.586 -0.768 -8.178 1.00 95.25 100 PHE A CA 1
ATOM 772 C C . PHE A 1 100 ? 2.540 -1.425 -7.176 1.00 95.25 100 PHE A C 1
ATOM 774 O O . PHE A 1 100 ? 2.612 -2.651 -7.062 1.00 95.25 100 PHE A O 1
ATOM 781 N N . MET A 1 101 ? 3.243 -0.591 -6.412 1.00 96.00 101 MET A N 1
ATOM 782 C CA . MET A 1 101 ? 3.968 -0.988 -5.202 1.00 96.00 101 MET A CA 1
ATOM 783 C C . MET A 1 101 ? 3.295 -0.373 -3.985 1.00 96.00 101 MET A C 1
ATOM 785 O O . MET A 1 101 ? 3.001 0.821 -3.984 1.00 96.00 101 MET A O 1
ATOM 789 N N . LEU A 1 102 ? 3.094 -1.180 -2.947 1.00 96.62 102 LEU A N 1
ATOM 790 C CA . LEU A 1 102 ? 2.625 -0.721 -1.650 1.00 96.62 102 LEU A CA 1
ATOM 791 C C . LEU A 1 102 ? 3.821 -0.578 -0.709 1.00 96.62 102 LEU A C 1
ATOM 793 O O . LEU A 1 102 ? 4.552 -1.541 -0.465 1.00 96.62 102 LEU A O 1
ATOM 797 N N . ILE A 1 103 ? 4.014 0.624 -0.186 1.00 96.31 103 ILE A N 1
ATOM 798 C CA . ILE A 1 103 ? 5.187 1.026 0.589 1.00 96.31 103 ILE A CA 1
ATOM 799 C C . ILE A 1 103 ? 4.716 1.512 1.961 1.00 96.31 103 ILE A C 1
ATOM 801 O O . ILE A 1 103 ? 3.721 2.224 2.068 1.00 96.31 103 ILE A O 1
ATOM 805 N N . ASP A 1 104 ? 5.422 1.133 3.021 1.00 94.31 104 ASP A N 1
ATOM 806 C CA . ASP A 1 104 ? 5.194 1.689 4.357 1.00 94.31 104 ASP A CA 1
ATOM 807 C C . ASP A 1 104 ? 5.731 3.125 4.403 1.00 94.31 104 ASP A C 1
ATOM 809 O O . ASP A 1 104 ? 6.923 3.338 4.182 1.00 94.31 104 ASP A O 1
ATOM 813 N N . GLU A 1 105 ? 4.878 4.111 4.694 1.00 92.69 105 GLU A N 1
ATOM 814 C CA . GLU A 1 105 ? 5.267 5.530 4.616 1.00 92.69 105 GLU A CA 1
ATOM 815 C C . GLU A 1 105 ? 6.380 5.889 5.615 1.00 92.69 105 GLU A C 1
ATOM 817 O O . GLU A 1 105 ? 7.253 6.701 5.322 1.00 92.69 105 GLU A O 1
ATOM 822 N N . LYS A 1 106 ? 6.403 5.240 6.786 1.00 89.94 106 LYS A N 1
ATOM 823 C CA . LYS A 1 106 ? 7.356 5.546 7.867 1.00 89.94 106 LYS A CA 1
ATOM 824 C C . LYS A 1 106 ? 8.769 5.062 7.573 1.00 89.94 106 LYS A C 1
ATOM 826 O O . LYS A 1 106 ? 9.733 5.691 8.001 1.00 89.94 106 LYS A O 1
ATOM 831 N N . THR A 1 107 ? 8.890 3.909 6.927 1.00 92.06 107 THR A N 1
ATOM 832 C CA . THR A 1 107 ? 10.182 3.259 6.665 1.00 92.06 107 THR A CA 1
ATOM 833 C C . THR A 1 107 ? 10.612 3.337 5.207 1.00 92.06 107 THR A C 1
ATOM 835 O O . THR A 1 107 ? 11.745 2.978 4.901 1.00 92.06 107 THR A O 1
ATOM 838 N N . GLU A 1 108 ? 9.724 3.774 4.313 1.00 93.69 108 GLU A N 1
ATOM 839 C CA . GLU A 1 108 ? 9.908 3.764 2.858 1.00 93.69 108 GLU A CA 1
ATOM 840 C C . GLU A 1 108 ? 10.326 2.387 2.308 1.00 93.69 108 GLU A C 1
ATOM 842 O O . GLU A 1 108 ? 11.022 2.278 1.291 1.00 93.69 108 GLU A O 1
ATOM 847 N N . THR A 1 109 ? 9.897 1.318 2.987 1.00 95.19 109 THR A N 1
ATOM 848 C CA . THR A 1 109 ? 10.143 -0.068 2.577 1.00 95.19 109 THR A CA 1
ATOM 849 C C . THR A 1 109 ? 8.934 -0.646 1.864 1.00 95.19 109 THR A C 1
ATOM 851 O O . THR A 1 109 ? 7.786 -0.373 2.222 1.00 95.19 109 THR A O 1
ATOM 854 N N . VAL A 1 110 ? 9.186 -1.467 0.846 1.00 95.81 110 VAL A N 1
ATOM 855 C CA . VAL A 1 110 ? 8.110 -2.147 0.120 1.00 95.81 110 VAL A CA 1
ATOM 856 C C . VAL A 1 110 ? 7.490 -3.198 1.038 1.00 95.81 110 VAL A C 1
ATOM 858 O O . VAL A 1 110 ? 8.205 -3.917 1.741 1.00 95.81 110 VAL A O 1
ATOM 861 N N . MET A 1 111 ? 6.164 -3.282 1.049 1.00 95.19 111 MET A N 1
ATOM 862 C CA . MET A 1 111 ? 5.408 -4.290 1.798 1.00 95.19 111 MET A CA 1
ATOM 863 C C . MET A 1 111 ? 4.804 -5.347 0.880 1.00 95.19 111 MET A C 1
ATOM 865 O O . MET A 1 111 ? 4.810 -6.533 1.201 1.00 95.19 111 MET A O 1
ATOM 869 N N . ALA A 1 112 ? 4.289 -4.914 -0.267 1.00 96.31 112 ALA A N 1
ATOM 870 C CA . ALA A 1 112 ? 3.674 -5.770 -1.268 1.00 96.31 112 ALA A CA 1
ATOM 871 C C . ALA A 1 112 ? 3.710 -5.080 -2.632 1.00 96.31 112 ALA A C 1
ATOM 873 O O . ALA A 1 112 ? 3.979 -3.880 -2.735 1.00 96.31 112 ALA A O 1
ATOM 874 N N . TYR A 1 113 ? 3.417 -5.827 -3.686 1.00 96.19 113 TYR A N 1
ATOM 875 C CA . TYR A 1 113 ? 3.283 -5.267 -5.022 1.00 96.19 113 TYR A CA 1
ATOM 876 C C . TYR A 1 113 ? 2.265 -6.036 -5.858 1.00 96.19 113 TYR A C 1
ATOM 878 O O . TYR A 1 113 ? 1.998 -7.211 -5.617 1.00 96.19 113 TYR A O 1
ATOM 886 N N . SER A 1 114 ? 1.734 -5.389 -6.891 1.00 95.69 114 SER A N 1
ATOM 887 C CA . SER A 1 114 ? 1.053 -6.069 -7.988 1.00 95.69 114 SER A CA 1
ATOM 888 C C . SER A 1 114 ? 1.713 -5.699 -9.306 1.00 95.69 114 SER A C 1
ATOM 890 O O . SER A 1 114 ? 1.992 -4.533 -9.582 1.00 95.69 114 SER A O 1
ATOM 892 N N . ASN A 1 115 ? 1.969 -6.704 -10.138 1.00 92.94 115 ASN A N 1
ATOM 893 C CA . ASN A 1 115 ? 2.519 -6.535 -11.482 1.00 92.94 115 ASN A CA 1
ATOM 894 C C . ASN A 1 115 ? 1.424 -6.450 -12.566 1.00 92.94 115 ASN A C 1
ATOM 896 O O . ASN A 1 115 ? 1.731 -6.594 -13.747 1.00 92.94 115 ASN A O 1
ATOM 900 N N . GLY A 1 116 ? 0.159 -6.246 -12.176 1.00 91.06 116 GLY A N 1
ATOM 901 C CA . GLY A 1 116 ? -0.977 -6.106 -13.092 1.00 91.06 116 GLY A CA 1
ATOM 902 C C . GLY A 1 116 ? -1.628 -7.423 -13.538 1.00 91.06 116 GLY A C 1
ATOM 903 O O . GLY A 1 116 ? -2.432 -7.435 -14.466 1.00 91.06 116 GLY A O 1
ATOM 904 N N . HIS A 1 117 ? -1.310 -8.549 -12.889 1.00 88.88 117 HIS A N 1
ATOM 905 C CA . HIS A 1 117 ? -1.825 -9.874 -13.271 1.00 88.88 117 HIS A CA 1
ATOM 906 C C . HIS A 1 117 ? -3.086 -10.352 -12.553 1.00 88.88 117 HIS A C 1
ATOM 908 O O . HIS A 1 117 ? -3.493 -11.496 -12.760 1.00 88.88 117 HIS A O 1
ATOM 914 N N . GLY A 1 118 ? -3.715 -9.519 -11.728 1.00 92.19 118 GLY A N 1
ATOM 915 C CA . GLY A 1 118 ? -4.840 -9.968 -10.905 1.00 92.19 118 GLY A CA 1
ATOM 916 C C . GLY A 1 118 ? -4.431 -10.437 -9.506 1.00 92.19 118 GLY A C 1
ATOM 917 O O . GLY A 1 118 ? -5.303 -10.766 -8.706 1.00 92.19 118 GLY A O 1
ATOM 918 N N . THR A 1 119 ? -3.127 -10.473 -9.211 1.00 94.50 119 THR A N 1
ATOM 919 C CA . THR A 1 119 ? -2.577 -11.037 -7.972 1.00 94.50 119 THR A CA 1
ATOM 920 C C . THR A 1 119 ? -1.728 -10.005 -7.239 1.00 94.50 119 THR A C 1
ATOM 922 O O . THR A 1 119 ? -0.975 -9.242 -7.856 1.00 94.50 119 THR A O 1
ATOM 925 N N . LEU A 1 120 ? -1.882 -9.971 -5.917 1.00 95.75 120 LEU A N 1
ATOM 926 C CA . LEU A 1 120 ? -1.008 -9.242 -5.006 1.00 95.75 120 LEU A CA 1
ATOM 927 C C . LEU A 1 120 ? 0.115 -10.189 -4.571 1.00 95.75 120 LEU A C 1
ATOM 929 O O . LEU A 1 120 ? -0.131 -11.364 -4.305 1.00 95.75 120 LEU A O 1
ATOM 933 N N . TYR A 1 121 ? 1.338 -9.688 -4.504 1.00 95.56 121 TYR A N 1
ATOM 934 C CA . TYR A 1 121 ? 2.521 -10.453 -4.137 1.00 95.56 121 TYR A CA 1
ATOM 935 C C . TYR A 1 121 ? 3.202 -9.826 -2.927 1.00 95.56 121 TYR A C 1
ATOM 937 O O . TYR A 1 121 ? 3.266 -8.601 -2.792 1.00 95.56 121 TYR A O 1
ATOM 945 N N . HIS A 1 122 ? 3.768 -10.675 -2.078 1.00 95.19 122 HIS A N 1
ATOM 946 C CA . HIS A 1 122 ? 4.778 -10.263 -1.111 1.00 95.19 122 HIS A CA 1
ATOM 947 C C . HIS A 1 122 ? 6.057 -9.851 -1.838 1.00 95.19 122 HIS A C 1
ATOM 949 O O . HIS A 1 122 ? 6.302 -10.241 -2.979 1.00 95.19 122 HIS A O 1
ATOM 955 N N . VAL A 1 123 ? 6.920 -9.098 -1.160 1.00 93.38 123 VAL A N 1
ATOM 956 C CA . VAL A 1 123 ? 8.195 -8.619 -1.728 1.00 93.38 123 VAL A CA 1
ATOM 957 C C . VAL A 1 123 ? 9.120 -9.758 -2.182 1.00 93.38 123 VAL A C 1
ATOM 959 O O . VAL A 1 123 ? 9.889 -9.584 -3.122 1.00 93.38 123 VAL A O 1
ATOM 962 N N . ASP A 1 124 ? 9.018 -10.940 -1.569 1.00 90.62 124 ASP A N 1
ATOM 963 C CA . ASP A 1 124 ? 9.766 -12.141 -1.971 1.00 90.62 124 ASP A CA 1
ATOM 964 C C . ASP A 1 124 ? 9.221 -12.825 -3.244 1.00 90.62 124 ASP A C 1
ATOM 966 O O . ASP A 1 124 ? 9.814 -13.784 -3.740 1.00 90.62 124 ASP A O 1
ATOM 970 N N . GLY A 1 125 ? 8.111 -12.322 -3.793 1.00 90.88 125 GLY A N 1
ATOM 971 C CA . GLY A 1 125 ? 7.444 -12.844 -4.982 1.00 90.88 125 GLY A CA 1
ATOM 972 C C . GLY A 1 125 ? 6.464 -13.986 -4.724 1.00 90.88 125 GLY A C 1
ATOM 973 O O . GLY A 1 125 ? 5.910 -14.520 -5.687 1.00 90.88 125 GLY A O 1
ATOM 974 N N . SER A 1 126 ? 6.221 -14.360 -3.467 1.00 92.94 126 SER A N 1
ATOM 975 C CA . SER A 1 126 ? 5.131 -15.271 -3.117 1.00 92.94 126 SER A CA 1
ATOM 976 C C . SER A 1 126 ? 3.769 -14.578 -3.245 1.00 92.94 126 SER A C 1
ATOM 978 O O . SER A 1 126 ? 3.643 -13.369 -3.044 1.00 92.94 126 SER A O 1
ATOM 980 N N . GLU A 1 127 ? 2.740 -15.331 -3.635 1.00 94.38 127 GLU A N 1
ATOM 981 C CA . GLU A 1 127 ? 1.380 -14.798 -3.763 1.00 94.38 127 GLU A CA 1
ATOM 982 C C . GLU A 1 127 ? 0.796 -14.475 -2.390 1.00 94.38 127 GLU A C 1
ATOM 984 O O . GLU A 1 127 ? 0.810 -15.318 -1.492 1.00 94.38 127 GLU A O 1
ATOM 989 N N . PHE A 1 128 ? 0.236 -13.276 -2.259 1.00 93.81 128 PHE A N 1
ATOM 990 C CA . PHE A 1 128 ? -0.451 -12.838 -1.056 1.00 93.81 128 PHE A CA 1
ATOM 991 C C . PHE A 1 128 ? -1.762 -13.612 -0.890 1.00 93.81 128 PHE A C 1
ATOM 993 O O . PHE A 1 128 ? -2.589 -13.663 -1.803 1.00 93.81 128 PHE A O 1
ATOM 1000 N N . GLN A 1 129 ? -1.953 -14.222 0.275 1.00 91.38 129 GLN A N 1
ATOM 1001 C CA . GLN A 1 129 ? -3.168 -14.947 0.632 1.00 91.38 129 GLN A CA 1
ATOM 1002 C C . GLN A 1 129 ? -4.026 -14.119 1.588 1.00 91.38 129 GLN A C 1
ATOM 1004 O O . GLN A 1 129 ? -3.511 -13.360 2.396 1.00 91.38 129 GLN A O 1
ATOM 1009 N N . LYS A 1 130 ? -5.340 -14.356 1.602 1.00 80.62 130 LYS A N 1
ATOM 1010 C CA . LYS A 1 130 ? -6.293 -13.620 2.458 1.00 80.62 130 LYS A CA 1
ATOM 1011 C C . LYS A 1 130 ? -6.003 -13.699 3.972 1.00 80.62 130 LYS A C 1
ATOM 1013 O O . LYS A 1 130 ? -6.516 -12.906 4.752 1.00 80.62 130 LYS A O 1
ATOM 1018 N N . ALA A 1 131 ? -5.239 -14.702 4.410 1.00 82.00 131 ALA A N 1
ATOM 1019 C CA . ALA A 1 131 ? -4.818 -14.852 5.807 1.00 82.00 131 ALA A CA 1
ATOM 1020 C C . ALA A 1 131 ? -3.472 -14.170 6.110 1.00 82.00 131 ALA A C 1
ATOM 1022 O O . ALA A 1 131 ? -3.055 -14.128 7.271 1.00 82.00 131 ALA A O 1
ATOM 1023 N N . ASP A 1 132 ? -2.791 -13.667 5.084 1.00 87.62 132 ASP A N 1
ATOM 1024 C CA . ASP A 1 132 ? -1.529 -12.973 5.234 1.00 87.62 132 ASP A CA 1
ATOM 1025 C C . ASP A 1 132 ? -1.750 -11.551 5.747 1.00 87.62 132 ASP A C 1
ATOM 1027 O O . ASP A 1 132 ? -2.829 -10.967 5.682 1.00 87.62 132 ASP A O 1
ATOM 1031 N N . THR A 1 133 ? -0.680 -10.990 6.287 1.00 87.75 133 THR A N 1
ATOM 1032 C CA . THR A 1 133 ? -0.622 -9.600 6.734 1.00 87.75 133 THR A CA 1
ATOM 1033 C C . THR A 1 133 ? 0.462 -8.895 5.952 1.00 87.75 133 THR A C 1
ATOM 1035 O O . THR A 1 133 ? 1.523 -9.491 5.732 1.00 87.75 133 THR A O 1
ATOM 1038 N N . LEU A 1 134 ? 0.263 -7.618 5.634 1.00 90.62 134 LEU A N 1
ATOM 1039 C CA . LEU A 1 134 ? 1.344 -6.798 5.093 1.00 90.62 134 LEU A CA 1
ATOM 1040 C C . LEU A 1 134 ? 2.502 -6.752 6.090 1.00 90.62 134 LEU A C 1
ATOM 1042 O O . LEU A 1 134 ? 2.309 -6.476 7.277 1.00 90.62 134 LEU A O 1
ATOM 1046 N N . LYS A 1 135 ? 3.705 -7.063 5.608 1.00 88.56 135 LYS A N 1
ATOM 1047 C CA . LYS A 1 135 ? 4.940 -7.039 6.392 1.00 88.56 135 LYS A CA 1
ATOM 1048 C C . LYS A 1 135 ? 5.919 -6.096 5.721 1.00 88.56 135 LYS A C 1
ATOM 1050 O O . LYS A 1 135 ? 6.127 -6.174 4.515 1.00 88.56 135 LYS A O 1
ATOM 1055 N N . ARG A 1 136 ? 6.561 -5.244 6.518 1.00 88.75 136 ARG A N 1
ATOM 1056 C CA . ARG A 1 136 ? 7.694 -4.438 6.055 1.00 88.75 136 ARG A CA 1
ATOM 1057 C C . ARG A 1 136 ? 8.809 -5.366 5.597 1.00 88.75 136 ARG A C 1
ATOM 1059 O O . ARG A 1 136 ? 9.222 -6.250 6.353 1.00 88.75 136 ARG A O 1
ATOM 1066 N N . SER A 1 137 ? 9.289 -5.165 4.379 1.00 89.75 137 SER A N 1
ATOM 1067 C CA . SER A 1 137 ? 10.518 -5.810 3.932 1.00 89.75 137 SER A CA 1
ATOM 1068 C C . SER A 1 137 ? 11.742 -5.040 4.432 1.00 89.75 137 SER A C 1
ATOM 1070 O O . SER A 1 137 ? 11.640 -3.969 5.026 1.00 89.75 137 SER A O 1
ATOM 1072 N N . SER A 1 138 ? 12.929 -5.587 4.182 1.00 90.56 138 SER A N 1
ATOM 1073 C CA . SER A 1 138 ? 14.188 -4.847 4.332 1.00 90.56 138 SER A CA 1
ATOM 1074 C C . SER A 1 138 ? 14.588 -4.104 3.049 1.00 90.56 138 SER A C 1
ATOM 1076 O O . SER A 1 138 ? 15.702 -3.596 2.979 1.00 90.56 138 SER A O 1
ATOM 1078 N N . ILE A 1 139 ? 13.716 -4.073 2.032 1.00 92.31 139 ILE A N 1
ATOM 1079 C CA . ILE A 1 139 ? 14.000 -3.494 0.716 1.00 92.31 139 IL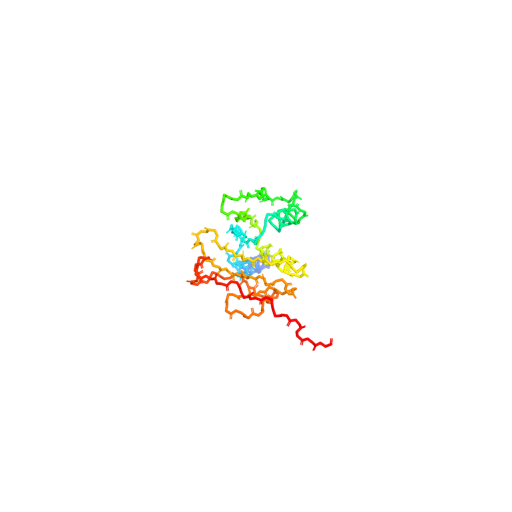E A CA 1
ATOM 1080 C C . ILE A 1 139 ? 13.348 -2.114 0.621 1.00 92.31 139 ILE A C 1
ATOM 1082 O O . ILE A 1 139 ? 12.135 -1.974 0.798 1.00 92.31 139 ILE A O 1
ATOM 1086 N N . SER A 1 140 ? 14.155 -1.091 0.336 1.00 93.69 140 SER A N 1
ATOM 1087 C CA . SER A 1 140 ? 13.667 0.269 0.093 1.00 93.69 140 SER A CA 1
ATOM 1088 C C . SER A 1 140 ? 12.890 0.351 -1.222 1.00 93.69 140 SER A C 1
ATOM 1090 O O . SER A 1 140 ? 13.200 -0.362 -2.179 1.00 93.69 140 SER A O 1
ATOM 1092 N N . LYS A 1 141 ? 11.934 1.285 -1.311 1.00 92.62 141 LYS A N 1
ATOM 1093 C CA . LYS A 1 141 ? 11.221 1.603 -2.560 1.00 92.62 141 LYS A CA 1
ATOM 1094 C C . LYS A 1 141 ? 12.149 1.919 -3.742 1.00 92.62 141 LYS A C 1
ATOM 1096 O O . LYS A 1 141 ? 11.772 1.670 -4.878 1.00 92.62 141 LYS A O 1
ATOM 1101 N N . ASN A 1 142 ? 13.350 2.440 -3.478 1.00 92.38 142 ASN A N 1
ATOM 1102 C CA . ASN A 1 142 ? 14.318 2.802 -4.520 1.00 92.38 142 ASN A CA 1
ATOM 1103 C C . ASN A 1 142 ? 15.142 1.605 -5.025 1.00 92.38 142 ASN A C 1
ATOM 1105 O O . ASN A 1 142 ? 15.652 1.646 -6.142 1.00 92.38 142 ASN A O 1
ATOM 1109 N N . ASP A 1 143 ? 15.274 0.556 -4.210 1.00 93.69 143 ASP A N 1
ATOM 1110 C CA . ASP A 1 143 ? 16.065 -0.639 -4.531 1.00 93.69 143 ASP A CA 1
ATOM 1111 C C . ASP A 1 143 ? 15.202 -1.768 -5.108 1.00 93.69 143 ASP A C 1
ATOM 1113 O O . ASP A 1 143 ? 15.713 -2.731 -5.685 1.00 93.69 143 ASP A O 1
ATOM 1117 N N . PHE A 1 144 ? 13.884 -1.678 -4.934 1.00 92.94 144 PHE A N 1
ATOM 1118 C CA . PHE A 1 144 ? 12.955 -2.676 -5.428 1.00 92.94 144 PHE A CA 1
ATOM 1119 C C . PHE A 1 144 ? 12.591 -2.415 -6.892 1.00 92.94 144 PHE A C 1
ATOM 1121 O O . PHE A 1 144 ? 12.068 -1.362 -7.250 1.00 92.94 144 PHE A O 1
ATOM 1128 N N . VAL A 1 145 ? 12.814 -3.419 -7.739 1.00 89.81 145 VAL A N 1
ATOM 1129 C CA . VAL A 1 145 ? 12.396 -3.394 -9.142 1.00 89.81 145 VAL A CA 1
ATOM 1130 C C . VAL A 1 145 ? 11.127 -4.216 -9.283 1.00 89.81 145 VAL A C 1
ATOM 1132 O O . VAL A 1 145 ? 11.141 -5.429 -9.071 1.00 89.81 145 VAL A O 1
ATOM 1135 N N . LEU A 1 146 ? 10.036 -3.550 -9.661 1.00 90.06 146 LEU A N 1
ATOM 1136 C CA . LEU A 1 146 ? 8.748 -4.196 -9.865 1.00 90.06 146 LEU A CA 1
ATOM 1137 C C . LEU A 1 146 ? 8.853 -5.232 -10.996 1.00 90.06 146 LEU A C 1
ATOM 1139 O O . LEU A 1 146 ? 9.114 -4.835 -12.136 1.00 90.06 146 LEU A O 1
ATOM 1143 N N . PRO A 1 147 ? 8.631 -6.532 -10.724 1.00 88.25 147 PRO A N 1
ATOM 1144 C CA . PRO A 1 147 ? 8.751 -7.556 -11.749 1.00 88.25 147 PRO A CA 1
ATOM 1145 C C . PRO A 1 147 ? 7.817 -7.286 -12.922 1.00 88.25 147 PRO A C 1
ATOM 1147 O O . PRO A 1 147 ? 6.684 -6.828 -12.742 1.00 88.25 147 PRO A O 1
ATOM 1150 N N . GLU A 1 148 ? 8.293 -7.598 -14.124 1.00 84.06 148 GLU A N 1
ATOM 1151 C CA . GLU A 1 148 ? 7.472 -7.469 -15.317 1.00 84.06 148 GLU A CA 1
ATOM 1152 C C . GLU A 1 148 ? 6.237 -8.373 -15.230 1.00 84.06 148 GLU A C 1
ATOM 1154 O O . GLU A 1 148 ? 6.266 -9.432 -14.579 1.00 84.06 148 GLU A O 1
ATOM 1159 N N . PRO A 1 149 ? 5.141 -7.978 -15.897 1.00 74.12 149 PRO A N 1
ATOM 1160 C CA . PRO A 1 149 ? 4.004 -8.852 -16.042 1.00 74.12 149 PRO A CA 1
ATOM 1161 C C . PRO A 1 149 ? 4.496 -10.163 -16.678 1.00 74.12 149 PRO A C 1
ATOM 1163 O O . PRO A 1 149 ? 5.147 -10.141 -17.729 1.00 74.12 149 PRO A O 1
ATOM 1166 N N . ARG A 1 150 ? 4.211 -11.321 -16.061 1.00 65.94 150 ARG A N 1
ATOM 1167 C CA . ARG A 1 150 ? 4.348 -12.614 -16.741 1.00 65.94 150 ARG A CA 1
ATOM 1168 C C . ARG A 1 150 ? 3.377 -12.613 -17.913 1.00 65.94 150 ARG A C 1
ATOM 1170 O O . ARG A 1 150 ? 2.240 -13.065 -17.793 1.00 65.94 150 ARG A O 1
ATOM 1177 N N . SER A 1 151 ? 3.838 -12.101 -19.054 1.00 54.44 151 SER A N 1
ATOM 1178 C CA . SER A 1 151 ? 3.164 -12.237 -20.337 1.00 54.44 151 SER A CA 1
ATOM 1179 C C . SER A 1 151 ? 2.667 -13.670 -20.420 1.00 54.44 151 SER A C 1
ATOM 1181 O O . SER A 1 151 ? 3.468 -14.600 -20.293 1.00 54.44 151 SER A O 1
ATOM 1183 N N . LYS A 1 152 ? 1.350 -13.856 -20.559 1.00 52.72 152 LYS A N 1
ATOM 1184 C CA . LYS A 1 152 ? 0.790 -15.156 -20.920 1.00 52.72 152 LYS A CA 1
ATOM 1185 C C . LYS A 1 152 ? 1.337 -15.477 -22.309 1.00 52.72 152 LYS A C 1
ATOM 1187 O O . LYS A 1 152 ? 0.732 -15.146 -23.321 1.00 52.72 152 LYS A O 1
ATOM 1192 N N . LEU A 1 153 ? 2.545 -16.023 -22.351 1.00 43.53 153 LEU A N 1
ATOM 1193 C CA . LEU A 1 153 ? 3.182 -16.536 -23.543 1.00 43.53 153 LEU A CA 1
ATOM 1194 C C . LEU A 1 153 ? 2.373 -17.773 -23.936 1.00 43.53 153 LEU A C 1
ATOM 1196 O O . LEU A 1 153 ? 2.553 -18.837 -23.359 1.00 43.53 153 LEU A O 1
ATOM 1200 N N . GLY A 1 154 ? 1.438 -17.565 -24.864 1.00 46.22 154 GLY A N 1
ATOM 1201 C CA . GLY A 1 154 ? 0.809 -18.581 -25.704 1.00 46.22 154 GLY A CA 1
ATOM 1202 C C . GLY A 1 154 ? -0.011 -19.658 -24.990 1.00 46.22 154 GLY A C 1
ATOM 1203 O O . GLY A 1 154 ? 0.523 -20.689 -24.591 1.00 46.22 154 GLY A O 1
ATOM 1204 N N . MET A 1 155 ? -1.332 -19.485 -24.980 1.00 36.09 155 MET A N 1
ATOM 1205 C CA . MET A 1 155 ? -2.237 -20.584 -25.329 1.00 36.09 155 MET A CA 1
ATOM 1206 C C . MET A 1 155 ? -3.123 -20.136 -26.480 1.00 36.09 155 MET A C 1
ATOM 1208 O O . MET A 1 155 ? -3.562 -18.964 -26.433 1.00 36.09 155 MET A O 1
#